Protein AF-A0A2E2CQM3-F1 (afdb_monomer_lite)

Foldseek 3Di:
DPDPVVVLVVCVVQCAHPPPRHNQWDWDDDVQKIWIARPPPRDIHMDGDPVCVPVPVVVVVVVCVVVVVVVVVVCCVPPVD

pLDDT: mean 75.61, std 14.42, range [41.34, 95.12]

Structure (mmCIF, N/CA/C/O backbone):
data_AF-A0A2E2CQM3-F1
#
_entry.id   AF-A0A2E2CQM3-F1
#
loop_
_atom_site.group_PDB
_atom_site.id
_atom_site.type_symbol
_atom_site.label_atom_id
_atom_site.label_alt_id
_atom_site.label_comp_id
_atom_site.label_asym_id
_atom_site.label_entity_id
_atom_site.label_seq_id
_atom_site.pdbx_PDB_ins_code
_atom_site.Cartn_x
_atom_site.Cartn_y
_atom_site.Cartn_z
_atom_site.occupancy
_atom_site.B_iso_or_equiv
_atom_site.auth_seq_id
_atom_site.auth_comp_id
_atom_site.auth_asym_id
_atom_site.auth_atom_id
_atom_site.pdbx_PDB_model_num
ATOM 1 N N . MET A 1 1 ? -1.107 21.189 21.194 1.00 41.34 1 MET A N 1
ATOM 2 C CA . MET A 1 1 ? -1.768 20.518 20.055 1.00 41.34 1 MET A CA 1
ATOM 3 C C . MET A 1 1 ? -0.982 19.255 19.734 1.00 41.34 1 MET A C 1
ATOM 5 O O . MET A 1 1 ? -0.043 19.322 18.954 1.00 41.34 1 MET A O 1
ATOM 9 N N . LYS A 1 2 ? -1.285 18.135 20.407 1.00 44.00 2 LYS A N 1
ATOM 10 C CA . LYS A 1 2 ? -0.763 16.822 20.002 1.00 44.00 2 LYS A CA 1
ATOM 11 C C . LYS A 1 2 ? -1.455 16.471 18.692 1.00 44.00 2 LYS A C 1
ATOM 13 O O . LYS A 1 2 ? -2.681 16.514 18.608 1.00 44.00 2 LYS A O 1
ATOM 18 N N . SER A 1 3 ? -0.647 16.358 17.653 1.00 43.00 3 SER A N 1
ATOM 19 C CA . SER A 1 3 ? -1.051 16.330 16.258 1.00 43.00 3 SER A CA 1
ATOM 20 C C . SER A 1 3 ? -1.917 15.104 15.981 1.00 43.00 3 SER A C 1
ATOM 22 O O . SER A 1 3 ? -1.609 14.003 16.426 1.00 43.00 3 SER A O 1
ATOM 24 N N . LEU A 1 4 ? -2.980 15.301 15.194 1.00 51.62 4 LEU A N 1
ATOM 25 C CA . LEU A 1 4 ? -3.882 14.267 14.662 1.00 51.62 4 LEU A CA 1
ATOM 26 C C . LEU A 1 4 ? -3.161 12.988 14.195 1.00 51.62 4 LEU A C 1
ATOM 28 O O . LEU A 1 4 ? -3.738 11.914 14.261 1.00 51.62 4 LEU A O 1
ATOM 32 N N . LEU A 1 5 ? -1.894 13.096 13.785 1.00 50.53 5 LEU A N 1
ATOM 33 C CA . LEU A 1 5 ? -1.043 11.990 13.359 1.00 50.53 5 LEU A CA 1
ATOM 34 C C . LEU A 1 5 ? -0.843 10.882 14.413 1.00 50.53 5 LEU A C 1
ATOM 36 O O . LEU A 1 5 ? -0.786 9.717 14.033 1.00 50.53 5 LEU A O 1
ATOM 40 N N . GLU A 1 6 ? -0.752 11.214 15.708 1.00 51.88 6 GLU A N 1
ATOM 41 C CA . GLU A 1 6 ? -0.623 10.198 16.773 1.00 51.88 6 GLU A CA 1
ATOM 42 C C . GLU A 1 6 ? -1.945 9.455 17.016 1.00 51.88 6 GLU A C 1
ATOM 44 O O . GLU A 1 6 ? -1.944 8.268 17.331 1.00 51.88 6 GLU A O 1
ATOM 49 N N . VAL A 1 7 ? -3.085 10.128 16.822 1.00 53.69 7 VAL A N 1
ATOM 50 C CA . VAL A 1 7 ? -4.414 9.518 16.998 1.00 53.69 7 VAL A CA 1
ATOM 51 C C . VAL A 1 7 ? -4.683 8.473 15.911 1.00 53.69 7 VAL A C 1
ATOM 53 O O . VAL A 1 7 ? -5.250 7.427 16.212 1.00 53.69 7 VAL A O 1
ATOM 56 N N . ILE A 1 8 ? -4.190 8.713 14.689 1.00 53.91 8 ILE A N 1
ATOM 57 C CA . ILE A 1 8 ? -4.344 7.815 13.530 1.00 53.91 8 ILE A CA 1
ATOM 58 C C . ILE A 1 8 ? -3.694 6.440 13.771 1.00 53.91 8 ILE A C 1
ATOM 60 O O . ILE A 1 8 ? -4.161 5.422 13.261 1.00 53.91 8 ILE A O 1
ATOM 64 N N . GLN A 1 9 ? -2.605 6.372 14.546 1.00 52.50 9 GLN A N 1
ATOM 65 C CA . GLN A 1 9 ? -1.967 5.087 14.874 1.00 52.50 9 GLN A CA 1
ATOM 66 C C . GLN A 1 9 ? -2.652 4.355 16.036 1.00 52.50 9 GLN A C 1
ATOM 68 O O . GLN A 1 9 ? -2.487 3.144 16.174 1.00 52.50 9 GLN A O 1
ATOM 73 N N . LEU A 1 10 ? -3.465 5.061 16.826 1.00 54.56 10 LEU A N 1
ATOM 74 C CA . LEU A 1 10 ? -4.071 4.542 18.049 1.00 54.56 10 LEU A CA 1
ATOM 75 C C . LEU A 1 10 ? -5.157 3.490 17.757 1.00 54.56 10 LEU A C 1
ATOM 77 O O . LEU A 1 10 ? -5.189 2.451 18.406 1.00 54.56 10 LEU A O 1
ATOM 81 N N . MET A 1 11 ? -6.021 3.704 16.757 1.00 58.41 11 MET A N 1
ATOM 82 C CA . MET A 1 11 ? -7.081 2.738 16.404 1.00 58.41 11 MET A CA 1
ATOM 83 C C . MET A 1 11 ? -6.517 1.364 16.024 1.00 58.41 11 MET A C 1
ATOM 85 O O . MET A 1 11 ? -7.014 0.328 16.473 1.00 58.41 11 MET A O 1
ATOM 89 N N . LYS A 1 12 ? -5.432 1.371 15.245 1.00 56.84 12 LYS A N 1
ATOM 90 C CA . LYS A 1 12 ? -4.788 0.166 14.723 1.00 56.84 12 LYS A CA 1
ATOM 91 C C . LYS A 1 12 ? -4.143 -0.686 15.821 1.00 56.84 12 LYS A C 1
ATOM 93 O O . LYS A 1 12 ? -4.088 -1.904 15.675 1.00 56.84 12 LYS A O 1
ATOM 98 N N . GLU A 1 13 ? -3.658 -0.060 16.893 1.00 57.06 13 GLU A N 1
ATOM 99 C CA . GLU A 1 13 ? -3.035 -0.753 18.030 1.00 57.06 13 GLU A CA 1
ATOM 100 C C . GLU A 1 13 ? -4.033 -1.115 19.136 1.00 57.06 13 GLU A C 1
ATOM 102 O O . GLU A 1 13 ? -3.865 -2.145 19.786 1.00 57.06 13 GLU A O 1
ATOM 107 N N . LEU A 1 14 ? -5.084 -0.312 19.346 1.00 60.72 14 LEU A N 1
ATOM 108 C CA . LEU A 1 14 ? -6.057 -0.557 20.415 1.00 60.72 14 LEU A CA 1
ATOM 109 C C . LEU A 1 14 ? -7.220 -1.461 19.996 1.00 60.72 14 LEU A C 1
ATOM 111 O O . LEU A 1 14 ? -7.853 -2.043 20.875 1.00 60.72 14 LEU A O 1
ATOM 115 N N . GLY A 1 15 ? -7.558 -1.557 18.706 1.00 67.38 15 GLY A N 1
ATOM 116 C CA . GLY A 1 15 ? -8.731 -2.313 18.238 1.00 67.38 15 GLY A CA 1
ATOM 117 C C . GLY A 1 15 ? -10.076 -1.766 18.744 1.00 67.38 15 GLY A C 1
ATOM 118 O O . GLY A 1 15 ? -11.087 -2.456 18.672 1.00 67.38 15 GLY A O 1
ATOM 119 N N . HIS A 1 16 ? -10.090 -0.542 19.282 1.00 78.00 16 HIS A N 1
ATOM 120 C CA . HIS A 1 16 ? -11.269 0.120 19.839 1.00 78.00 16 HIS A CA 1
ATOM 121 C C . HIS A 1 16 ? -11.267 1.605 19.462 1.00 78.00 16 HIS A C 1
ATOM 123 O O . HIS A 1 16 ? -10.211 2.233 19.361 1.00 78.00 16 HIS A O 1
ATOM 129 N N . CYS A 1 17 ? -12.455 2.195 19.310 1.00 82.00 17 CYS A N 1
ATOM 130 C CA . CYS A 1 17 ? -12.587 3.615 18.993 1.00 82.00 17 CYS A CA 1
ATOM 131 C C . CYS A 1 17 ? -12.050 4.505 20.137 1.00 82.00 17 CYS A C 1
ATOM 133 O O . CYS A 1 17 ? -12.535 4.388 21.261 1.00 82.00 17 CYS A O 1
ATOM 135 N N . PRO A 1 18 ? -11.150 5.479 19.899 1.00 76.88 18 PRO A N 1
ATOM 136 C CA . PRO A 1 18 ? -10.627 6.359 20.947 1.00 76.88 18 PRO A CA 1
ATOM 137 C C . PRO A 1 18 ? -11.696 7.294 21.532 1.00 76.88 18 PRO A C 1
ATOM 139 O O . PRO A 1 18 ? -11.510 7.849 22.613 1.00 76.88 18 PRO A O 1
ATOM 142 N N . ARG A 1 19 ? -12.822 7.480 20.827 1.00 81.31 19 ARG A N 1
ATOM 143 C CA . ARG A 1 19 ? -13.896 8.406 21.206 1.00 81.31 19 ARG A CA 1
ATOM 144 C C . ARG A 1 19 ? -14.960 7.755 22.085 1.00 81.31 19 ARG A C 1
ATOM 146 O O . ARG A 1 19 ? -15.340 8.327 23.099 1.00 81.31 19 ARG A O 1
ATOM 153 N N . CYS A 1 20 ? -15.434 6.571 21.697 1.00 84.38 20 CYS A N 1
ATOM 154 C CA . CYS A 1 20 ? -16.509 5.861 22.399 1.00 84.38 20 CYS A CA 1
ATOM 155 C C . CYS A 1 20 ? -16.083 4.509 22.989 1.00 84.38 20 CYS A C 1
ATOM 157 O O . CYS A 1 20 ? -16.907 3.839 23.604 1.00 84.38 20 CYS A O 1
ATOM 159 N N . LYS A 1 21 ? -14.818 4.099 22.811 1.00 81.12 21 LYS A N 1
ATOM 160 C CA . LYS A 1 21 ? -14.250 2.815 23.259 1.00 81.12 21 LYS A CA 1
ATOM 161 C C . LYS A 1 21 ? -14.966 1.572 22.720 1.00 81.12 21 LYS A C 1
ATOM 163 O O . LYS A 1 21 ? -14.728 0.481 23.225 1.00 81.12 21 LYS A O 1
ATOM 168 N N . SER A 1 22 ? -15.820 1.702 21.700 1.00 83.00 22 SER A N 1
ATOM 169 C CA . SER A 1 22 ? -16.478 0.534 21.113 1.00 83.00 22 SER A CA 1
ATOM 170 C C . SER A 1 22 ? -15.476 -0.310 20.313 1.00 83.00 22 SER A C 1
ATOM 172 O O . SER A 1 22 ? -14.640 0.266 19.609 1.00 83.00 22 SER A O 1
ATOM 174 N N . PRO A 1 23 ? -15.585 -1.649 20.366 1.00 80.56 23 PRO A N 1
ATOM 175 C CA . PRO A 1 23 ? -14.798 -2.558 19.528 1.00 80.56 23 PRO A CA 1
ATOM 176 C C . PRO A 1 23 ? -15.322 -2.642 18.084 1.00 80.56 23 PRO A C 1
ATOM 178 O O . PRO A 1 23 ? -14.655 -3.171 17.203 1.00 80.56 23 PRO A O 1
ATOM 181 N N . GLU A 1 24 ? -16.529 -2.131 17.823 1.00 83.75 24 GLU A N 1
ATOM 182 C CA . GLU A 1 24 ? -17.167 -2.185 16.505 1.00 83.75 24 GLU A CA 1
ATOM 183 C C . GLU A 1 24 ? -16.544 -1.171 15.537 1.00 83.75 24 GLU A C 1
ATOM 185 O O . GLU A 1 24 ? -16.938 0.003 15.475 1.00 83.75 24 GLU A O 1
ATOM 190 N N . ILE A 1 25 ? -15.547 -1.644 14.788 1.00 82.69 25 ILE A N 1
ATOM 191 C CA . ILE A 1 25 ? -14.824 -0.885 13.768 1.00 82.69 25 ILE A CA 1
ATOM 192 C C . ILE A 1 25 ? -15.013 -1.574 12.415 1.00 82.69 25 ILE A C 1
ATOM 194 O O . ILE A 1 25 ? -14.647 -2.732 12.224 1.00 82.69 25 ILE A O 1
ATOM 198 N N . LEU A 1 26 ? -15.573 -0.841 11.459 1.00 83.81 26 LEU A N 1
ATOM 199 C CA . LEU A 1 26 ? -15.642 -1.225 10.059 1.00 83.81 26 LEU A CA 1
ATOM 200 C C . LEU A 1 26 ? -14.357 -0.787 9.357 1.00 83.81 26 LEU A C 1
ATOM 202 O O . LEU A 1 26 ? -14.047 0.400 9.299 1.00 83.81 26 LEU A O 1
ATOM 206 N N . VAL A 1 27 ? -13.627 -1.740 8.790 1.00 82.81 27 VAL A N 1
ATOM 207 C CA . VAL A 1 27 ? -12.425 -1.460 8.002 1.00 82.81 27 VAL A CA 1
ATOM 208 C C . VAL A 1 27 ? -12.786 -1.466 6.523 1.00 82.81 27 VAL A C 1
ATOM 210 O O . VAL A 1 27 ? -13.338 -2.445 6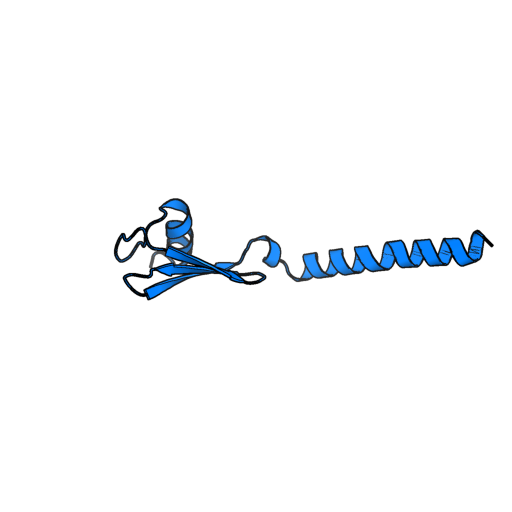.022 1.00 82.81 27 VAL A O 1
ATOM 213 N N . GLN A 1 28 ? -12.449 -0.391 5.817 1.00 82.31 28 GLN A N 1
ATOM 214 C CA . GLN A 1 28 ? -12.603 -0.284 4.375 1.00 82.31 28 GLN A CA 1
ATOM 215 C C . GLN A 1 28 ? -11.241 -0.030 3.723 1.00 82.31 28 GLN A C 1
ATOM 217 O O . GLN A 1 28 ? -10.629 1.031 3.871 1.00 82.31 28 GLN A O 1
ATOM 222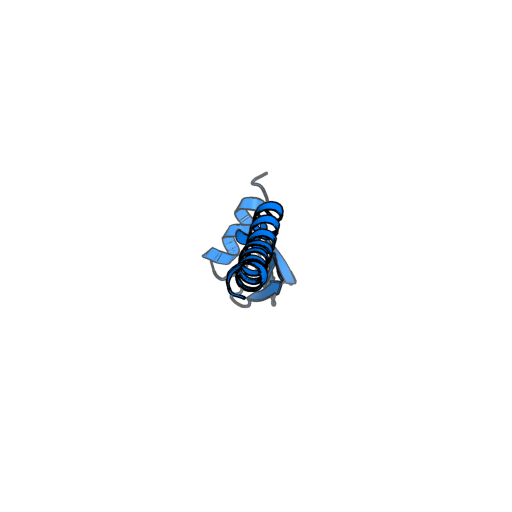 N N . ASP A 1 29 ? -10.757 -1.031 2.996 1.00 77.62 29 ASP A N 1
ATOM 223 C CA . ASP A 1 29 ? -9.499 -0.970 2.262 1.00 77.62 29 ASP A CA 1
ATOM 224 C C . ASP A 1 29 ? -9.739 -0.443 0.845 1.00 77.62 29 ASP A C 1
ATOM 226 O O . ASP A 1 29 ? -10.377 -1.088 0.015 1.00 77.62 29 ASP A O 1
ATOM 230 N N . THR A 1 30 ? -9.227 0.754 0.563 1.00 73.50 30 THR A N 1
ATOM 231 C CA . THR A 1 30 ? -9.165 1.319 -0.790 1.00 73.50 30 THR A CA 1
ATOM 232 C C . THR A 1 30 ? -7.723 1.287 -1.305 1.00 73.50 30 THR A C 1
ATOM 234 O O . THR A 1 30 ? -6.766 1.297 -0.527 1.00 73.50 30 THR A O 1
ATOM 237 N N . PRO A 1 31 ? -7.502 1.243 -2.629 1.00 68.69 31 PRO A N 1
ATOM 238 C CA . PRO A 1 31 ? -6.149 1.272 -3.172 1.00 68.69 31 PRO A CA 1
ATOM 239 C C . PRO A 1 31 ? -5.406 2.536 -2.703 1.00 68.69 31 PRO A C 1
ATOM 241 O O . PRO A 1 31 ? -5.800 3.663 -2.995 1.00 68.69 31 PRO A O 1
ATOM 244 N N . GLY A 1 32 ? -4.339 2.332 -1.925 1.00 66.12 32 GLY A N 1
ATOM 245 C CA . GLY A 1 32 ? -3.491 3.389 -1.365 1.00 66.12 32 GLY A CA 1
ATOM 246 C C . GLY A 1 32 ? -3.975 4.018 -0.052 1.00 66.12 32 GLY A C 1
ATOM 247 O O . GLY A 1 32 ? -3.214 4.770 0.566 1.00 66.12 32 GLY A O 1
ATOM 248 N N . LYS A 1 33 ? -5.184 3.698 0.422 1.00 77.88 33 LYS A N 1
ATOM 249 C CA . LYS A 1 33 ? -5.748 4.229 1.673 1.00 77.88 33 LYS A CA 1
ATOM 250 C C . LYS A 1 33 ? -6.529 3.156 2.418 1.00 77.88 33 LYS A C 1
ATOM 252 O O . LYS A 1 33 ? -7.339 2.453 1.835 1.00 77.88 33 LYS A O 1
ATOM 257 N N . ARG A 1 34 ? -6.354 3.077 3.728 1.00 78.88 34 ARG A N 1
ATOM 258 C CA . ARG A 1 34 ? -7.204 2.253 4.587 1.00 78.88 34 ARG A CA 1
ATOM 259 C C . ARG A 1 34 ? -8.003 3.176 5.489 1.00 78.88 34 ARG A C 1
ATOM 261 O O . ARG A 1 34 ? -7.469 4.155 6.015 1.00 78.88 34 ARG A O 1
ATOM 268 N N . MET A 1 35 ? -9.294 2.907 5.567 1.00 81.38 35 MET A N 1
ATOM 269 C CA . MET A 1 35 ? -10.262 3.685 6.322 1.00 81.38 35 MET A CA 1
ATOM 270 C C . MET A 1 35 ? -10.823 2.807 7.435 1.00 81.38 35 MET A C 1
ATOM 272 O O . MET A 1 35 ? -11.145 1.645 7.201 1.00 81.38 35 MET A O 1
ATOM 276 N N . GLU A 1 36 ? -10.937 3.349 8.636 1.00 83.62 36 GLU A N 1
ATOM 277 C CA . GLU A 1 36 ? -11.499 2.673 9.803 1.00 83.62 36 GLU A CA 1
ATOM 278 C C . GLU A 1 36 ? -12.645 3.520 10.348 1.00 83.62 36 GLU A C 1
ATOM 280 O O . GLU A 1 36 ? -12.454 4.662 10.757 1.00 83.62 36 GLU A O 1
ATOM 285 N N . ILE A 1 37 ? -13.858 2.981 10.314 1.00 85.12 37 ILE A N 1
ATOM 286 C CA . ILE A 1 37 ? -15.087 3.678 10.690 1.00 85.12 37 ILE A CA 1
ATOM 287 C C . ILE A 1 37 ? -15.650 3.018 11.941 1.00 85.12 37 ILE A C 1
ATOM 289 O O . ILE A 1 37 ? -16.002 1.842 11.931 1.00 85.12 37 ILE A O 1
ATOM 293 N N . CYS A 1 38 ? -15.797 3.773 13.022 1.00 86.75 38 CYS A N 1
ATOM 294 C CA . CYS A 1 38 ? -16.516 3.305 14.200 1.00 86.75 38 CYS A CA 1
ATOM 295 C C . CYS A 1 38 ? -18.026 3.276 13.922 1.00 86.75 38 CYS A C 1
ATOM 297 O O . CYS A 1 38 ? -18.610 4.318 13.620 1.00 86.75 38 CYS A O 1
ATOM 299 N N . GLN A 1 39 ? -18.673 2.119 14.086 1.00 85.31 39 GLN A N 1
ATOM 300 C CA . GLN A 1 39 ? -20.116 1.992 13.830 1.00 85.31 39 GLN A CA 1
ATOM 301 C C . GLN A 1 39 ? -20.983 2.672 14.896 1.00 85.31 39 GLN A C 1
ATOM 303 O O . GLN A 1 39 ? -22.073 3.144 14.592 1.00 85.31 39 GLN A O 1
ATOM 308 N N . ASN A 1 40 ? -20.483 2.786 16.128 1.00 87.06 40 ASN A N 1
ATOM 309 C CA . ASN A 1 40 ? -21.245 3.357 17.236 1.00 87.06 40 ASN A CA 1
ATOM 310 C C . ASN A 1 40 ? -21.297 4.897 17.192 1.00 87.06 40 ASN A C 1
ATOM 312 O O . ASN A 1 40 ? -22.351 5.498 17.365 1.00 87.06 40 ASN A O 1
ATOM 316 N N . CYS A 1 41 ? -20.158 5.562 16.957 1.00 86.00 41 CYS A N 1
ATOM 317 C CA . CYS A 1 41 ? -20.083 7.033 16.981 1.00 86.00 41 CYS A CA 1
ATOM 318 C C . CYS A 1 41 ? -19.805 7.687 15.620 1.00 86.00 41 CYS A C 1
ATOM 320 O O . CYS A 1 41 ? -19.700 8.912 15.548 1.00 86.00 41 CYS A O 1
ATOM 322 N N . GLY A 1 42 ? -19.638 6.898 14.555 1.00 82.50 42 GLY A N 1
ATOM 323 C CA . GLY A 1 42 ? -19.362 7.404 13.208 1.00 82.50 42 GLY A CA 1
ATOM 324 C C . GLY A 1 42 ? -17.983 8.049 13.043 1.00 82.50 42 GLY A C 1
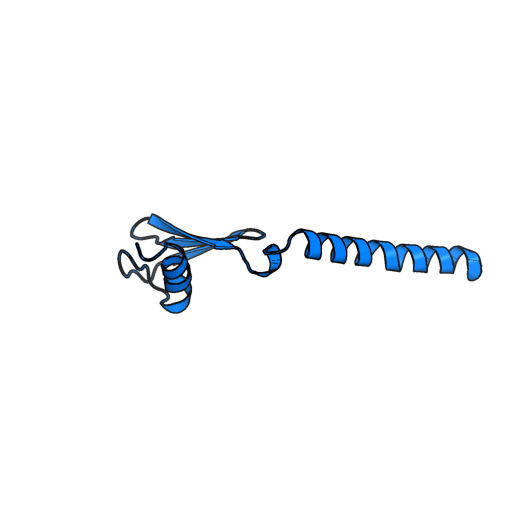ATOM 325 O O . GLY A 1 42 ? -17.740 8.734 12.053 1.00 82.50 42 GLY A O 1
ATOM 326 N N . PHE A 1 43 ? -17.074 7.881 14.008 1.00 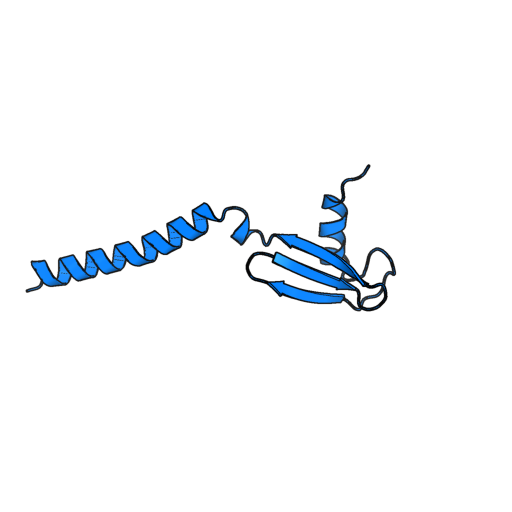82.81 43 PHE A N 1
ATOM 327 C CA . PHE A 1 43 ? -15.714 8.400 13.886 1.00 82.81 43 PHE A CA 1
ATOM 328 C C . PHE A 1 43 ? -14.972 7.665 12.766 1.00 82.81 43 PHE A C 1
ATOM 330 O O . PHE A 1 43 ? -14.877 6.440 12.795 1.00 82.81 43 PHE A O 1
ATOM 337 N N . LEU A 1 44 ? -14.445 8.426 11.808 1.00 81.25 44 LEU A N 1
ATOM 338 C CA . LEU A 1 44 ? -13.689 7.936 10.662 1.00 81.25 44 LEU A CA 1
ATOM 339 C C . LEU A 1 44 ? -12.209 8.260 10.859 1.00 81.25 44 LEU A C 1
ATOM 341 O O . LEU A 1 44 ? -11.841 9.428 10.991 1.00 81.25 44 LEU A O 1
ATOM 345 N N . ASP A 1 45 ? -11.379 7.227 10.815 1.00 79.06 45 ASP A N 1
ATOM 346 C CA . ASP A 1 45 ? -9.931 7.331 10.755 1.00 79.06 45 ASP A CA 1
ATOM 347 C C . ASP A 1 45 ? -9.434 6.905 9.370 1.00 79.06 45 ASP A C 1
ATOM 349 O O . ASP A 1 45 ? -9.960 5.968 8.766 1.00 79.06 45 ASP A O 1
ATOM 353 N N . THR A 1 46 ? -8.441 7.602 8.823 1.00 77.69 46 THR A N 1
ATOM 354 C CA . THR A 1 46 ? -7.909 7.292 7.487 1.00 77.69 46 THR A CA 1
ATOM 355 C C . THR A 1 46 ? -6.397 7.339 7.496 1.00 77.69 46 THR A C 1
ATOM 357 O O . THR A 1 46 ? -5.796 8.313 7.947 1.00 77.69 46 THR A O 1
ATOM 360 N N . TYR A 1 47 ? -5.769 6.310 6.937 1.00 72.06 47 TYR A N 1
ATOM 361 C CA . TYR A 1 47 ? -4.320 6.245 6.826 1.00 72.06 47 TYR A CA 1
ATOM 362 C C . TYR A 1 47 ? -3.872 5.814 5.438 1.00 72.06 47 TYR A C 1
ATOM 364 O O . TYR A 1 47 ? -4.475 4.981 4.760 1.00 72.06 47 TYR A O 1
ATOM 372 N N . LEU A 1 48 ? -2.766 6.416 5.009 1.00 67.56 48 LEU A N 1
ATOM 373 C CA . LEU A 1 48 ? -2.091 6.073 3.768 1.00 67.56 48 LEU A CA 1
ATOM 374 C C . LEU A 1 48 ? -1.361 4.745 3.968 1.00 67.56 48 LEU A C 1
ATOM 376 O O . LEU A 1 48 ? -0.511 4.620 4.854 1.00 67.56 48 LEU A O 1
ATOM 380 N N . GLN A 1 49 ? -1.672 3.750 3.140 1.00 67.25 49 GLN A N 1
ATOM 381 C CA . GLN A 1 49 ? -0.902 2.510 3.151 1.00 67.25 49 GLN A CA 1
ATOM 382 C C . GLN A 1 49 ? 0.517 2.810 2.650 1.00 67.25 49 GLN A C 1
ATOM 384 O O . GLN A 1 49 ? 0.704 3.424 1.599 1.00 67.25 49 GLN A O 1
ATOM 389 N N . GLY A 1 50 ? 1.531 2.375 3.405 1.00 59.50 50 GLY A N 1
ATOM 390 C CA . GLY A 1 50 ? 2.939 2.721 3.169 1.00 59.50 50 GLY A CA 1
ATOM 391 C C . GLY A 1 50 ? 3.466 2.381 1.767 1.00 59.50 50 GLY A C 1
ATOM 392 O O . GLY A 1 50 ? 4.396 3.035 1.300 1.00 59.50 50 GLY A O 1
ATOM 393 N N . ALA A 1 51 ? 2.840 1.435 1.060 1.00 54.25 51 ALA A N 1
ATOM 394 C CA . ALA A 1 51 ? 3.154 1.120 -0.335 1.00 54.25 51 ALA A CA 1
ATOM 395 C C . ALA A 1 51 ? 2.887 2.299 -1.295 1.00 54.25 51 ALA A C 1
ATOM 397 O O . ALA A 1 51 ? 3.620 2.483 -2.263 1.00 54.25 51 ALA A O 1
ATOM 398 N N . TYR A 1 52 ? 1.899 3.147 -0.992 1.00 56.38 52 TYR A N 1
ATOM 399 C CA . TYR A 1 52 ? 1.546 4.331 -1.785 1.00 56.38 52 TYR A CA 1
ATOM 400 C C . TYR A 1 52 ? 2.251 5.609 -1.311 1.00 56.38 52 TYR A C 1
ATOM 402 O O . TYR A 1 52 ? 1.993 6.693 -1.831 1.00 56.38 52 TYR A O 1
ATOM 410 N N . LYS A 1 53 ? 3.171 5.502 -0.340 1.00 60.62 53 LYS A N 1
ATOM 411 C CA . LYS A 1 53 ? 3.945 6.645 0.171 1.00 60.62 53 LYS A CA 1
ATOM 412 C C . LYS A 1 53 ? 4.846 7.263 -0.911 1.00 60.62 53 LYS A C 1
ATOM 414 O O . LYS A 1 53 ? 5.196 8.429 -0.802 1.00 60.62 53 LYS A O 1
ATOM 419 N N . ASN A 1 54 ? 5.176 6.497 -1.960 1.00 64.44 54 ASN A N 1
ATOM 420 C CA . ASN A 1 54 ? 5.945 6.940 -3.127 1.00 64.44 54 ASN A CA 1
ATOM 421 C C . ASN A 1 54 ? 5.299 6.440 -4.438 1.00 64.44 54 ASN A C 1
ATOM 423 O O . ASN A 1 54 ? 5.770 5.446 -5.002 1.00 64.44 54 ASN A O 1
ATOM 427 N N . PRO A 1 55 ? 4.253 7.109 -4.960 1.00 65.69 55 PRO A N 1
ATOM 428 C CA . PRO A 1 55 ? 3.564 6.666 -6.178 1.00 65.69 55 PRO A CA 1
ATOM 429 C C . PRO A 1 55 ? 4.511 6.568 -7.388 1.00 65.69 55 PRO A C 1
ATOM 431 O O . PRO A 1 55 ? 4.384 5.654 -8.200 1.00 65.69 55 PRO A O 1
ATOM 434 N N . GLY A 1 56 ? 5.539 7.426 -7.457 1.00 71.50 56 GLY A N 1
ATOM 435 C CA . GLY A 1 56 ? 6.553 7.380 -8.516 1.00 71.50 56 GLY A CA 1
ATOM 436 C C . GLY A 1 56 ? 7.394 6.097 -8.529 1.00 71.50 56 GLY A C 1
ATOM 437 O O . GLY A 1 56 ? 7.767 5.617 -9.596 1.00 71.50 56 GLY A O 1
ATOM 438 N N . ARG A 1 57 ? 7.653 5.482 -7.365 1.00 74.88 57 ARG A N 1
ATOM 439 C CA . ARG A 1 57 ? 8.437 4.236 -7.286 1.00 74.88 57 ARG A CA 1
ATOM 440 C C . ARG A 1 57 ? 7.631 3.038 -7.788 1.00 74.88 57 ARG A C 1
ATOM 442 O O . ARG A 1 57 ? 8.175 2.191 -8.487 1.00 74.88 57 ARG A O 1
ATOM 449 N N . VAL A 1 58 ? 6.337 2.994 -7.467 1.00 75.44 58 VAL A N 1
ATOM 450 C CA . VAL A 1 58 ? 5.411 1.955 -7.949 1.00 75.44 58 VAL A CA 1
ATOM 451 C C . VAL A 1 58 ? 5.214 2.067 -9.466 1.00 75.44 58 VAL A C 1
ATOM 453 O O . VAL A 1 58 ? 5.230 1.056 -10.171 1.00 75.44 58 VAL A O 1
ATOM 456 N N . MET A 1 59 ? 5.116 3.295 -9.986 1.00 78.12 59 MET A N 1
ATOM 457 C CA . MET A 1 59 ? 5.039 3.561 -11.426 1.00 78.12 59 MET A CA 1
ATOM 458 C C . MET A 1 59 ? 6.317 3.130 -12.168 1.00 78.12 59 MET A C 1
ATOM 4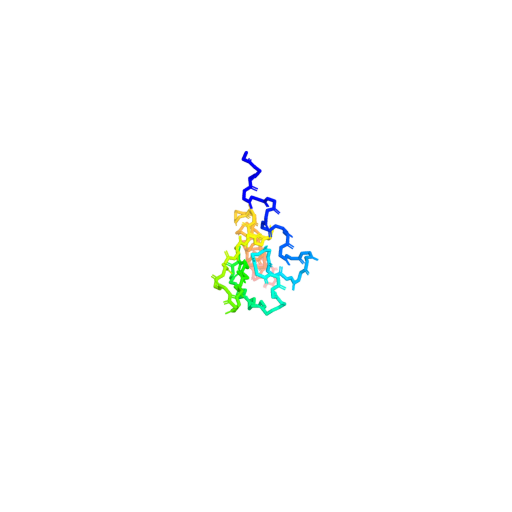60 O O . MET A 1 59 ? 6.241 2.473 -13.201 1.00 78.12 59 MET A O 1
ATOM 464 N N . LEU A 1 60 ? 7.501 3.421 -11.622 1.00 83.88 60 LEU A N 1
ATOM 465 C CA . LEU A 1 60 ? 8.769 2.985 -12.223 1.00 83.88 60 LEU A CA 1
ATOM 466 C C . LEU A 1 60 ? 8.906 1.460 -12.279 1.00 83.88 60 LEU A C 1
ATOM 468 O O . LEU A 1 60 ? 9.317 0.922 -13.306 1.00 83.88 60 LEU A O 1
ATOM 472 N N . ILE A 1 61 ? 8.549 0.762 -11.196 1.00 85.69 61 ILE A N 1
ATOM 473 C CA . ILE A 1 61 ? 8.626 -0.705 -11.139 1.00 85.69 61 ILE A CA 1
ATOM 474 C C . ILE A 1 61 ? 7.697 -1.334 -12.180 1.00 85.69 61 ILE A C 1
ATOM 476 O O . ILE A 1 61 ? 8.113 -2.243 -12.890 1.00 85.69 61 ILE A O 1
ATOM 480 N N . SER A 1 62 ? 6.464 -0.836 -12.303 1.00 83.19 62 SER A N 1
ATOM 481 C CA . SER A 1 62 ? 5.493 -1.358 -13.275 1.00 83.19 62 SER A CA 1
ATOM 482 C C . SER A 1 62 ? 5.926 -1.122 -14.726 1.00 83.19 62 SER A C 1
ATOM 484 O O . SER A 1 62 ? 5.788 -2.024 -15.550 1.00 83.19 62 SER A O 1
ATOM 486 N N . ILE A 1 63 ? 6.530 0.031 -15.030 1.00 88.06 63 ILE A N 1
ATOM 487 C CA . ILE A 1 63 ? 7.105 0.311 -16.356 1.00 88.06 63 ILE A CA 1
ATOM 488 C C . ILE A 1 63 ? 8.273 -0.637 -16.666 1.00 88.06 63 ILE A C 1
ATOM 490 O O . ILE A 1 63 ? 8.305 -1.247 -17.735 1.00 88.06 63 ILE A O 1
ATOM 494 N N . LEU A 1 64 ? 9.214 -0.805 -15.730 1.00 89.94 64 LEU A N 1
ATOM 495 C CA . LEU A 1 64 ? 10.352 -1.719 -15.894 1.00 89.94 64 LEU A CA 1
ATOM 496 C C . LEU A 1 64 ? 9.896 -3.164 -16.125 1.00 89.94 64 LEU A C 1
ATOM 498 O O . LEU A 1 64 ? 10.428 -3.838 -17.008 1.00 89.94 64 LEU A O 1
ATOM 502 N N . LEU A 1 65 ? 8.877 -3.614 -15.385 1.00 91.19 65 LEU A N 1
ATOM 503 C CA . LEU A 1 65 ? 8.320 -4.958 -15.526 1.00 91.19 65 LEU A CA 1
ATOM 504 C C . LEU A 1 65 ? 7.708 -5.207 -16.911 1.00 91.19 65 LEU A C 1
ATOM 506 O O . LEU A 1 65 ? 7.689 -6.349 -17.351 1.00 91.19 65 LEU A O 1
ATOM 510 N N . GLY A 1 66 ? 7.208 -4.170 -17.590 1.00 90.62 66 GLY A N 1
ATOM 511 C CA . GLY A 1 66 ? 6.664 -4.277 -18.947 1.00 90.62 66 GLY A CA 1
ATOM 512 C C . GLY A 1 66 ? 7.728 -4.171 -20.043 1.00 90.62 66 GLY A C 1
ATOM 513 O O . GLY A 1 66 ? 7.694 -4.926 -21.012 1.00 90.62 66 GLY A O 1
ATOM 514 N N . ILE A 1 67 ? 8.698 -3.263 -19.893 1.00 93.12 67 ILE A N 1
ATOM 515 C CA . ILE A 1 67 ? 9.716 -3.001 -20.924 1.00 93.12 67 ILE A CA 1
ATOM 516 C C . ILE A 1 67 ? 10.716 -4.157 -21.043 1.00 93.12 67 ILE A C 1
ATOM 518 O O . ILE A 1 67 ? 11.044 -4.566 -22.155 1.00 93.12 67 ILE A O 1
ATOM 522 N N . ILE A 1 68 ? 11.193 -4.704 -19.921 1.00 93.00 68 ILE A N 1
ATOM 523 C CA . ILE A 1 68 ? 12.203 -5.775 -19.914 1.00 93.00 68 ILE A CA 1
ATOM 524 C C . ILE A 1 68 ? 11.753 -7.020 -20.707 1.00 93.00 68 ILE A C 1
ATOM 526 O O . ILE A 1 68 ? 12.496 -7.438 -21.600 1.00 93.00 68 ILE A O 1
ATOM 530 N N . PRO A 1 69 ? 10.566 -7.614 -20.461 1.00 92.81 69 PRO A N 1
ATOM 531 C CA . PRO A 1 69 ? 10.118 -8.770 -21.235 1.00 92.81 69 PRO A CA 1
ATOM 532 C C . PRO A 1 69 ? 9.833 -8.415 -22.696 1.00 92.81 69 PRO A C 1
ATOM 534 O O . PRO A 1 69 ? 10.060 -9.248 -23.569 1.00 92.81 69 PRO A O 1
ATOM 537 N N . LEU A 1 70 ? 9.398 -7.183 -22.985 1.00 93.00 70 LEU A N 1
ATOM 538 C CA . LEU A 1 70 ? 9.147 -6.732 -24.354 1.00 93.00 70 LEU A CA 1
ATOM 539 C C . LEU A 1 70 ? 10.445 -6.642 -25.170 1.00 93.00 70 LEU A C 1
ATOM 541 O O . LEU A 1 70 ? 10.494 -7.125 -26.300 1.00 93.00 70 LEU A O 1
ATOM 545 N N . ILE A 1 71 ? 11.517 -6.097 -24.586 1.00 94.38 71 ILE A N 1
ATOM 546 C CA . ILE A 1 71 ? 12.847 -6.081 -25.213 1.00 94.38 71 ILE A CA 1
ATOM 547 C C . ILE A 1 71 ? 13.369 -7.509 -25.386 1.00 94.38 71 ILE A C 1
ATOM 549 O O . ILE A 1 71 ? 13.843 -7.849 -26.467 1.00 94.38 71 ILE A O 1
ATOM 553 N N . GLY A 1 72 ? 13.251 -8.360 -24.361 1.00 93.06 72 GLY A N 1
ATOM 554 C CA . GLY A 1 72 ? 13.670 -9.763 -24.452 1.00 93.06 72 GLY A CA 1
ATOM 555 C C . GLY A 1 72 ? 12.960 -10.514 -25.582 1.00 93.06 72 GLY A C 1
ATOM 556 O O . GLY A 1 72 ? 13.601 -11.224 -26.355 1.00 93.06 72 GLY A O 1
ATOM 557 N N . PHE A 1 73 ? 11.654 -10.293 -25.732 1.00 94.25 73 PHE A N 1
ATOM 558 C CA . PHE A 1 73 ? 10.860 -10.871 -26.813 1.00 94.25 73 PHE A CA 1
ATOM 559 C C . PHE A 1 73 ? 11.281 -10.352 -28.196 1.00 94.25 73 PHE A C 1
ATOM 561 O O . PHE A 1 73 ? 11.409 -11.137 -29.134 1.00 94.25 73 PHE A O 1
ATOM 568 N N . LEU A 1 74 ? 11.554 -9.050 -28.326 1.00 93.94 74 LEU A N 1
ATOM 569 C CA . LEU A 1 74 ? 12.054 -8.472 -29.577 1.00 93.94 74 LEU A CA 1
ATOM 570 C C . LEU A 1 74 ? 13.429 -9.036 -29.955 1.00 93.94 74 LEU A C 1
ATOM 572 O O . LEU A 1 74 ? 13.626 -9.430 -31.101 1.00 93.94 74 LEU A O 1
ATOM 576 N N . VAL A 1 75 ? 14.361 -9.134 -29.004 1.00 95.12 75 VAL A N 1
ATOM 577 C CA . VAL A 1 75 ? 15.687 -9.728 -29.248 1.00 95.12 75 VAL A CA 1
ATOM 578 C C . VAL A 1 75 ? 15.551 -11.185 -29.690 1.00 95.12 75 VAL A C 1
ATOM 580 O O . VAL A 1 75 ? 16.187 -11.582 -30.664 1.00 95.12 75 VAL A O 1
ATOM 583 N N . TYR A 1 76 ? 14.682 -11.961 -29.036 1.00 94.44 76 TYR A N 1
ATOM 584 C CA . TYR A 1 76 ? 14.392 -13.339 -29.435 1.00 94.44 76 TYR A CA 1
ATOM 585 C C . TYR A 1 76 ? 13.870 -13.431 -30.878 1.00 94.44 76 TYR A C 1
ATOM 587 O O . TYR A 1 76 ? 14.340 -14.272 -31.638 1.00 94.44 76 TYR A O 1
ATOM 595 N N . LEU A 1 77 ? 12.959 -12.544 -31.291 1.00 93.88 77 LEU A N 1
ATOM 596 C CA . LEU A 1 77 ? 12.428 -12.539 -32.659 1.00 93.88 77 LEU A CA 1
ATOM 597 C C . LEU A 1 77 ? 13.452 -12.126 -33.728 1.00 93.88 77 LEU A C 1
ATOM 599 O O . LEU A 1 77 ? 13.363 -12.608 -34.857 1.00 93.88 77 LEU A O 1
ATOM 603 N N . PHE A 1 78 ? 14.383 -11.225 -33.402 1.00 91.62 78 PHE A N 1
ATOM 604 C CA . PHE A 1 78 ? 15.375 -10.713 -34.357 1.00 91.62 78 PHE A CA 1
ATOM 605 C C . PHE A 1 78 ? 16.637 -11.577 -34.467 1.00 91.62 78 PHE A C 1
ATOM 607 O O . PHE A 1 78 ? 17.218 -11.633 -35.545 1.00 91.62 78 PHE A O 1
ATOM 614 N N . PHE A 1 79 ? 17.068 -12.225 -33.380 1.00 88.56 79 PHE A N 1
ATOM 615 C CA . PHE A 1 79 ? 18.309 -13.016 -33.339 1.00 88.56 79 PHE A CA 1
ATOM 616 C C . PHE A 1 79 ? 18.087 -14.527 -33.209 1.00 88.56 79 PHE A C 1
ATOM 618 O O . PHE 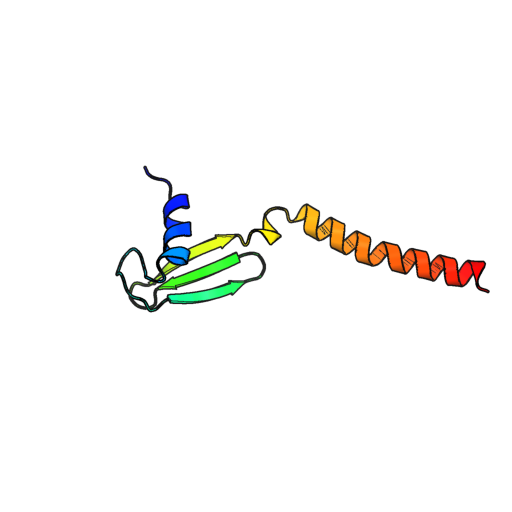A 1 79 ? 19.013 -15.296 -33.444 1.00 88.56 79 PHE A O 1
ATOM 625 N N . GLY A 1 80 ? 16.896 -14.963 -32.790 1.00 73.88 80 GLY A N 1
ATOM 626 C CA . GLY A 1 80 ? 16.527 -16.379 -32.681 1.00 73.88 80 GLY A CA 1
ATOM 627 C C . GLY A 1 80 ? 15.840 -16.942 -33.927 1.00 73.88 80 GLY A C 1
ATOM 628 O O . GLY A 1 80 ? 15.415 -18.096 -33.909 1.00 73.88 80 GLY A O 1
ATOM 629 N N . ARG A 1 81 ? 15.702 -16.127 -34.976 1.00 57.41 81 ARG A N 1
ATOM 630 C CA . ARG A 1 81 ? 15.226 -16.512 -36.305 1.00 57.41 81 ARG A CA 1
ATOM 631 C C . ARG A 1 81 ? 16.412 -16.653 -37.247 1.00 57.41 81 ARG A C 1
ATOM 633 O O . ARG A 1 81 ? 16.351 -17.568 -38.093 1.00 57.41 81 ARG A O 1
#

Secondary structure (DSSP, 8-state):
---HHHHHHHHHHHSS-TTT--S-EEEEEETTEEEEEETTT--EEEEE-GGGG-HHHHHHHHHHHHHHHHHHHHHHHHH--

Sequence (81 aa):
MKSLLEVIQLMKELGHCPRCKSPEILVQDTPGKRMEICQNCGFLDTYLQGAYKNPGRVMLISILLGIIPLIGFLVYLFFGR

Radius of gyration: 21.68 Å; chains: 1; bounding box: 40×37×60 Å